Protein AF-A0A2K3J3Y5-F1 (afdb_monomer_lite)

Structure (mmCIF, N/CA/C/O backbone):
data_AF-A0A2K3J3Y5-F1
#
_entry.id   AF-A0A2K3J3Y5-F1
#
loop_
_atom_site.group_PDB
_atom_site.id
_atom_site.type_symbol
_atom_site.label_atom_id
_atom_site.label_alt_id
_atom_site.label_comp_id
_atom_site.label_asym_id
_atom_site.label_entity_id
_atom_site.label_seq_id
_atom_site.pdbx_PDB_ins_code
_atom_site.Cartn_x
_atom_site.Cartn_y
_atom_site.Cartn_z
_atom_site.occupancy
_atom_site.B_iso_or_equiv
_atom_site.auth_seq_id
_atom_site.auth_comp_id
_atom_site.auth_asym_id
_atom_site.auth_atom_id
_atom_site.pdbx_PDB_model_num
ATOM 1 N N . MET A 1 1 ? -17.566 69.631 -36.718 1.00 49.03 1 MET A N 1
ATOM 2 C CA . MET A 1 1 ? -17.007 68.261 -36.706 1.00 49.03 1 MET A CA 1
ATOM 3 C C . MET A 1 1 ? -15.812 68.205 -35.757 1.00 49.03 1 MET A C 1
ATOM 5 O O . MET A 1 1 ? -14.673 68.332 -36.177 1.00 49.03 1 MET A O 1
ATOM 9 N N . LYS A 1 2 ? -16.072 68.103 -34.454 1.00 50.31 2 LYS A N 1
ATOM 10 C CA . LYS A 1 2 ? -15.074 67.841 -33.410 1.00 50.31 2 LYS A CA 1
ATOM 11 C C . LYS A 1 2 ? -15.782 66.961 -32.394 1.00 50.31 2 LYS A C 1
ATOM 13 O O . LYS A 1 2 ? -16.791 67.408 -31.867 1.00 50.31 2 LYS A O 1
ATOM 18 N N . ASN A 1 3 ? -15.320 65.722 -32.257 1.00 51.41 3 ASN A N 1
ATOM 19 C CA . ASN A 1 3 ? -15.503 64.803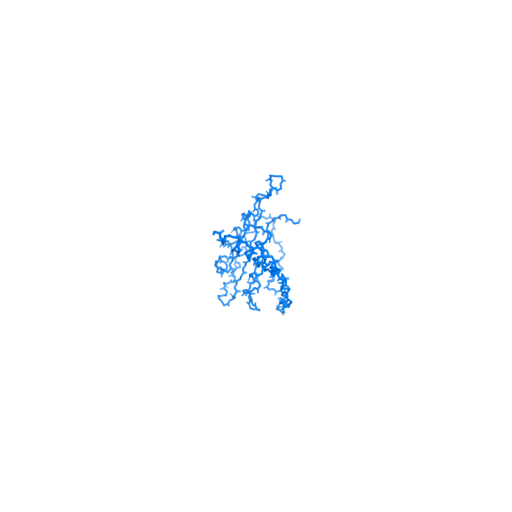 -31.127 1.00 51.41 3 ASN A CA 1
ATOM 20 C C . ASN A 1 3 ? -15.406 63.386 -31.671 1.00 51.41 3 ASN A C 1
ATOM 22 O O . ASN A 1 3 ? -16.406 62.874 -32.138 1.00 51.41 3 ASN A O 1
ATOM 26 N N . ASN A 1 4 ? -14.209 62.796 -31.633 1.00 53.50 4 ASN A N 1
ATOM 27 C CA . ASN A 1 4 ? -14.017 61.337 -31.683 1.00 53.50 4 ASN A CA 1
ATOM 28 C C . ASN A 1 4 ? -12.669 60.867 -31.095 1.00 53.50 4 ASN A C 1
ATOM 30 O O . ASN A 1 4 ? -12.442 59.669 -31.004 1.00 53.50 4 ASN A O 1
ATOM 34 N N . TYR A 1 5 ? -11.800 61.764 -30.609 1.00 55.62 5 TYR A N 1
ATOM 35 C CA . TYR A 1 5 ? -10.492 61.372 -30.059 1.00 55.62 5 TYR A CA 1
ATOM 36 C C . TYR A 1 5 ? -10.427 61.303 -28.522 1.00 55.62 5 TYR A C 1
ATOM 38 O O . TYR A 1 5 ? -9.437 60.830 -27.981 1.00 55.62 5 TYR A O 1
ATOM 46 N N . LEU A 1 6 ? -11.481 61.705 -27.796 1.00 47.88 6 LEU A N 1
ATOM 47 C CA . LEU A 1 6 ? -11.451 61.782 -26.323 1.00 47.88 6 LEU A CA 1
ATOM 48 C C . LEU A 1 6 ? -11.902 60.494 -25.600 1.00 47.88 6 LEU A C 1
ATOM 50 O O . LEU A 1 6 ? -11.805 60.413 -24.382 1.00 47.88 6 LEU A O 1
ATOM 54 N N . LYS A 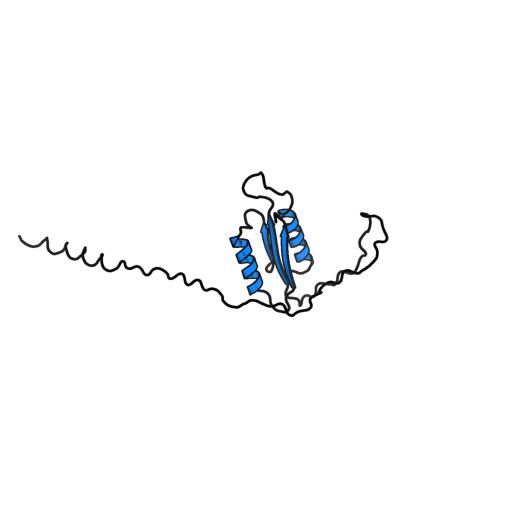1 7 ? -12.372 59.463 -26.317 1.00 48.12 7 LYS A N 1
ATOM 55 C CA . LYS A 1 7 ? -12.822 58.198 -25.697 1.00 48.12 7 LYS A CA 1
ATOM 56 C C . LYS A 1 7 ? -11.803 57.055 -25.753 1.00 48.12 7 LYS A C 1
ATOM 58 O O . LYS A 1 7 ? -12.009 56.050 -25.089 1.00 48.12 7 LYS A O 1
ATOM 63 N N . ILE A 1 8 ? -10.699 57.203 -26.491 1.00 48.69 8 ILE A N 1
ATOM 64 C CA . ILE A 1 8 ? -9.727 56.109 -26.686 1.00 48.69 8 ILE A CA 1
ATOM 65 C C . ILE A 1 8 ? -8.558 56.167 -25.681 1.00 48.69 8 ILE A C 1
ATOM 67 O O . ILE A 1 8 ? -7.928 55.149 -25.420 1.00 48.69 8 ILE A O 1
ATOM 71 N N . SER A 1 9 ? -8.319 57.301 -25.009 1.00 47.28 9 SER A N 1
ATOM 72 C CA . SER A 1 9 ? -7.208 57.427 -24.043 1.00 47.28 9 SER A CA 1
ATOM 73 C C . SER A 1 9 ? -7.520 57.032 -22.595 1.00 47.28 9 SER A C 1
ATOM 75 O O . SER A 1 9 ? -6.596 56.977 -21.792 1.00 47.28 9 SER A O 1
ATOM 77 N N . ILE A 1 10 ? -8.769 56.722 -22.231 1.00 46.69 10 ILE A N 1
ATOM 78 C CA . ILE A 1 10 ? -9.106 56.378 -20.832 1.00 46.69 10 ILE A CA 1
ATOM 79 C C . ILE A 1 10 ? -9.022 54.862 -20.564 1.00 46.69 10 ILE A C 1
ATOM 81 O O . ILE A 1 10 ? -8.833 54.448 -19.424 1.00 46.69 10 ILE A O 1
ATOM 85 N N . CYS A 1 11 ? -9.043 54.012 -21.595 1.00 42.94 11 CYS A N 1
ATOM 86 C CA . CYS A 1 11 ? -9.011 52.555 -21.402 1.00 42.94 11 CYS A CA 1
ATOM 87 C C . CYS A 1 11 ? -7.602 51.949 -21.276 1.00 42.94 11 CYS A C 1
ATOM 89 O O . CYS A 1 11 ? -7.481 50.825 -20.803 1.00 42.94 11 CYS A O 1
ATOM 91 N N . VAL A 1 12 ? -6.535 52.674 -21.633 1.00 45.38 12 VAL A N 1
ATOM 92 C CA . VAL A 1 12 ? -5.155 52.150 -21.525 1.00 45.38 12 VAL A CA 1
ATOM 93 C C . VAL A 1 12 ? -4.499 52.516 -20.182 1.00 45.38 12 VAL A C 1
ATOM 95 O O . VAL A 1 12 ? -3.620 51.804 -19.711 1.00 45.38 12 VAL A O 1
ATOM 98 N N . GLY A 1 13 ? -4.972 53.571 -19.505 1.00 38.50 13 GLY A N 1
ATOM 99 C CA . GLY A 1 13 ? -4.402 54.046 -18.235 1.00 38.50 13 GLY A CA 1
ATOM 100 C C . GLY A 1 13 ? -4.907 53.346 -16.965 1.00 38.50 13 GLY A C 1
ATOM 101 O O . GLY A 1 13 ? -4.244 53.426 -15.938 1.00 38.50 13 GLY A O 1
ATOM 102 N N . ILE A 1 14 ? -6.047 52.645 -17.012 1.00 45.19 14 ILE A N 1
ATOM 103 C CA . ILE A 1 14 ? -6.600 51.923 -15.843 1.00 45.19 14 ILE A CA 1
ATOM 104 C C . ILE A 1 14 ? -6.230 50.428 -15.876 1.00 45.19 14 ILE A C 1
ATOM 106 O O . ILE A 1 14 ? -6.167 49.778 -14.836 1.00 45.19 14 ILE A O 1
ATOM 110 N N . ALA A 1 15 ? -5.883 49.884 -17.046 1.00 41.47 15 ALA A N 1
ATOM 111 C CA . ALA A 1 15 ? -5.492 48.479 -17.181 1.00 41.47 15 ALA A CA 1
ATOM 112 C C . ALA A 1 15 ? -4.063 48.177 -16.681 1.00 41.47 15 ALA A C 1
ATOM 114 O O . ALA A 1 15 ? -3.747 47.023 -16.410 1.00 41.47 15 ALA A O 1
ATOM 115 N N . ALA A 1 16 ? -3.207 49.193 -16.517 1.00 44.97 16 ALA A N 1
ATOM 116 C CA . ALA A 1 16 ? -1.815 49.014 -16.090 1.00 44.97 16 ALA A CA 1
ATOM 117 C C . ALA A 1 16 ? -1.588 49.124 -14.566 1.00 44.97 16 ALA A C 1
ATOM 119 O O . ALA A 1 16 ? -0.462 48.938 -14.115 1.00 44.97 16 ALA A O 1
ATOM 120 N N . LEU A 1 17 ? -2.628 49.393 -13.761 1.00 43.34 17 LEU A N 1
ATOM 121 C CA . LEU A 1 17 ? -2.514 49.528 -12.295 1.00 43.34 17 LEU A CA 1
ATOM 122 C C . LEU A 1 17 ? -3.286 48.451 -11.508 1.00 43.34 17 LEU A C 1
ATOM 124 O O . LEU A 1 17 ? -3.419 48.542 -10.294 1.00 43.34 17 LEU A O 1
ATOM 128 N N . MET A 1 18 ? -3.778 47.408 -12.180 1.00 45.31 18 MET A N 1
ATOM 129 C CA . MET A 1 18 ? -4.502 46.283 -11.561 1.00 45.31 18 MET A CA 1
ATOM 130 C C . MET A 1 18 ? -3.953 44.925 -12.024 1.00 45.31 18 MET A C 1
ATOM 132 O O . MET A 1 18 ? -4.697 43.972 -12.223 1.00 45.31 18 MET A O 1
ATOM 136 N N . ILE A 1 19 ? -2.634 44.826 -12.206 1.00 50.25 19 ILE A N 1
ATOM 137 C CA . ILE A 1 19 ? -1.937 43.537 -12.331 1.00 50.25 19 ILE A CA 1
ATOM 138 C C . ILE A 1 19 ? -0.732 43.551 -11.388 1.00 50.25 19 ILE A C 1
ATOM 140 O O . ILE A 1 19 ? 0.414 43.366 -11.779 1.00 50.25 19 ILE A O 1
ATOM 144 N N . LEU A 1 20 ? -1.003 43.797 -10.109 1.00 47.19 20 LEU A N 1
ATOM 145 C CA . LEU A 1 20 ? -0.214 43.196 -9.044 1.00 47.19 20 LEU A CA 1
ATOM 146 C C . LEU A 1 20 ? -1.064 42.043 -8.515 1.00 47.19 20 LEU A C 1
ATOM 148 O O . LEU A 1 20 ? -1.712 42.136 -7.477 1.00 47.19 20 LEU A O 1
ATOM 152 N N . SER A 1 21 ? -1.165 40.994 -9.334 1.00 46.66 21 SER A N 1
ATOM 153 C CA . SER A 1 21 ? -1.773 39.734 -8.933 1.00 46.66 21 SER A CA 1
ATOM 154 C C . SER A 1 21 ? -1.047 39.264 -7.684 1.00 46.66 21 SER A C 1
ATOM 156 O O . SER A 1 21 ? 0.166 39.040 -7.726 1.00 46.66 21 SER A O 1
ATOM 158 N N . ALA A 1 22 ? -1.790 39.156 -6.585 1.00 51.84 22 ALA A N 1
ATOM 159 C CA . ALA A 1 22 ? -1.350 38.471 -5.390 1.00 51.84 22 ALA A CA 1
ATOM 160 C C . ALA A 1 22 ? -0.697 37.154 -5.817 1.00 51.84 22 ALA A C 1
ATOM 162 O O . ALA A 1 22 ? -1.349 36.286 -6.401 1.00 51.84 22 ALA A O 1
ATOM 163 N N . LEU A 1 23 ? 0.608 37.035 -5.581 1.00 54.31 23 LEU A N 1
ATOM 164 C CA . LEU A 1 23 ? 1.239 35.730 -5.581 1.00 54.31 23 LEU A CA 1
ATOM 165 C C . LEU A 1 23 ? 0.446 34.906 -4.562 1.00 54.31 23 LEU A C 1
ATOM 167 O O . LEU A 1 23 ? 0.252 35.399 -3.444 1.00 54.31 23 LEU A O 1
ATOM 171 N N . PRO A 1 24 ? -0.040 33.698 -4.894 1.00 50.84 24 PRO A N 1
ATOM 172 C CA . PRO A 1 24 ? -0.446 32.792 -3.844 1.00 50.84 24 PRO A CA 1
ATOM 173 C C . PRO A 1 24 ? 0.797 32.617 -2.978 1.00 50.84 24 PRO A C 1
ATOM 175 O O . PRO A 1 24 ? 1.822 32.102 -3.430 1.00 50.84 24 PRO A O 1
ATOM 178 N N . THR A 1 25 ? 0.744 33.122 -1.750 1.00 49.59 25 THR A N 1
ATOM 179 C CA . THR A 1 25 ? 1.678 32.679 -0.735 1.00 49.59 25 THR A CA 1
ATOM 180 C C . THR A 1 25 ? 1.447 31.179 -0.651 1.00 49.59 25 THR A C 1
ATOM 182 O O . THR A 1 25 ? 0.402 30.728 -0.181 1.00 49.59 25 THR A O 1
ATOM 185 N N . LEU A 1 26 ? 2.394 30.388 -1.168 1.00 45.12 26 LEU A N 1
ATOM 186 C CA . LEU A 1 26 ? 2.541 29.015 -0.718 1.00 45.12 26 LEU A CA 1
ATOM 187 C C . LEU A 1 26 ? 2.874 29.133 0.765 1.00 45.12 26 LEU A C 1
ATOM 189 O O . LEU A 1 26 ? 4.030 29.188 1.175 1.00 45.12 26 LEU A O 1
ATOM 193 N N . THR A 1 27 ? 1.831 29.224 1.578 1.00 46.72 27 THR A N 1
ATOM 194 C CA . THR A 1 27 ? 1.895 28.721 2.930 1.00 46.72 27 THR A CA 1
ATOM 195 C C . THR A 1 27 ? 2.071 27.225 2.740 1.00 46.72 27 THR A C 1
ATOM 197 O O . THR A 1 27 ? 1.127 26.470 2.526 1.00 46.72 27 THR A O 1
ATOM 200 N N . ALA A 1 28 ? 3.330 26.791 2.716 1.00 46.66 28 ALA A N 1
ATOM 201 C CA . ALA A 1 28 ? 3.621 25.450 3.160 1.00 46.66 28 ALA A CA 1
ATOM 202 C C . ALA A 1 28 ? 3.114 25.423 4.602 1.00 46.66 28 ALA A C 1
ATOM 204 O O . ALA A 1 28 ? 3.795 25.898 5.509 1.00 46.66 28 ALA A O 1
ATOM 205 N N . ASN A 1 29 ? 1.883 24.948 4.801 1.00 53.66 29 ASN A N 1
ATOM 206 C CA . ASN A 1 29 ? 1.498 24.398 6.084 1.00 53.66 29 ASN A CA 1
ATOM 207 C C . ASN A 1 29 ? 2.433 23.210 6.276 1.00 53.66 29 ASN A C 1
ATOM 209 O O . ASN A 1 29 ? 2.142 22.083 5.881 1.00 53.66 29 ASN A O 1
ATOM 213 N N . THR A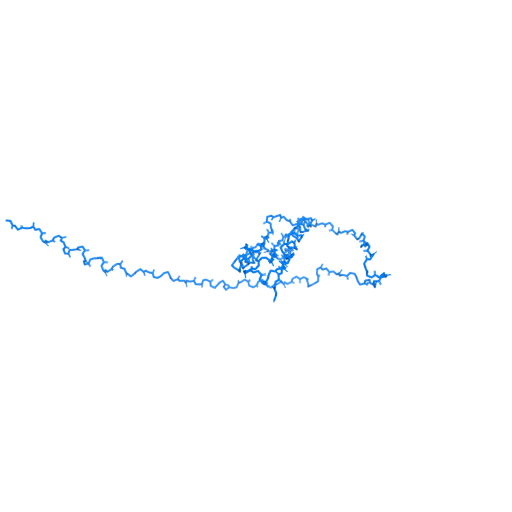 1 30 ? 3.612 23.478 6.828 1.00 43.47 30 THR A N 1
ATOM 214 C CA . THR A 1 30 ? 4.306 22.483 7.616 1.00 43.47 30 THR A CA 1
ATOM 215 C C . THR A 1 30 ? 3.301 22.129 8.695 1.00 43.47 30 THR A C 1
ATOM 217 O O . THR A 1 30 ? 3.056 22.938 9.589 1.00 43.47 30 THR A O 1
ATOM 220 N N . SER A 1 31 ? 2.643 20.981 8.526 1.00 49.19 31 SER A N 1
ATOM 221 C CA . SER A 1 31 ? 1.917 20.293 9.585 1.00 49.19 31 SER A CA 1
ATOM 222 C C . SER A 1 31 ? 2.948 19.995 10.661 1.00 49.19 31 SER A C 1
ATOM 224 O O . SER A 1 31 ? 3.569 18.935 10.686 1.00 49.19 31 SER A O 1
ATOM 226 N N . SER A 1 32 ? 3.256 21.012 11.457 1.00 53.56 32 SER A N 1
ATOM 227 C CA . SER A 1 32 ? 3.988 20.847 12.684 1.00 53.56 32 SER A CA 1
ATOM 228 C C . SER A 1 32 ? 3.082 20.013 13.564 1.00 53.56 32 SER A C 1
ATOM 230 O O . SER A 1 32 ? 1.993 20.465 13.9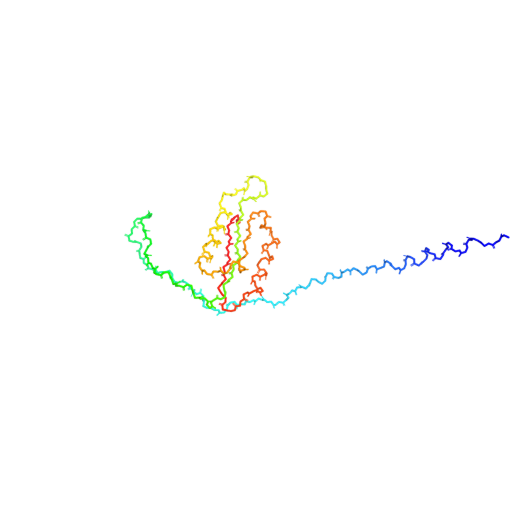08 1.00 53.56 32 SER A O 1
ATOM 232 N N . ASP A 1 33 ? 3.584 18.838 13.916 1.00 57.62 33 ASP A N 1
ATOM 233 C CA . ASP A 1 33 ? 3.166 18.112 15.105 1.00 57.62 33 ASP A CA 1
ATOM 234 C C . ASP A 1 33 ? 1.953 17.181 14.951 1.00 57.62 33 ASP A C 1
ATOM 236 O O . ASP A 1 33 ? 0.889 17.403 15.508 1.00 57.62 33 ASP A O 1
ATOM 240 N N . GLU A 1 34 ? 2.163 16.072 14.239 1.00 57.75 34 GLU A N 1
ATOM 241 C CA . GLU A 1 34 ? 1.544 14.789 14.606 1.00 57.75 34 GLU A CA 1
ATOM 242 C C . GLU A 1 34 ? 2.586 13.668 14.485 1.00 57.75 34 GLU A C 1
ATOM 244 O O . GLU A 1 34 ? 2.416 12.688 13.758 1.00 57.75 34 GLU A O 1
ATOM 249 N N . THR A 1 35 ? 3.723 13.785 15.178 1.00 57.75 35 THR A N 1
ATOM 250 C CA . THR A 1 35 ? 4.523 12.577 15.425 1.00 57.75 35 THR A CA 1
ATOM 251 C C . THR A 1 35 ? 3.771 11.721 16.435 1.00 57.75 35 THR A C 1
ATOM 253 O O . THR A 1 35 ? 3.942 11.882 17.643 1.00 57.75 35 THR A O 1
ATOM 256 N N . LYS A 1 36 ? 2.913 10.822 15.950 1.00 64.38 36 LYS A N 1
ATOM 257 C CA . LYS A 1 36 ? 2.286 9.790 16.777 1.00 64.38 36 LYS A CA 1
ATOM 258 C C . LYS A 1 36 ? 3.373 8.838 17.279 1.00 64.38 36 LYS A C 1
ATOM 260 O O . LYS A 1 36 ? 3.887 7.999 16.543 1.00 64.38 36 LYS A O 1
ATOM 265 N N . VAL A 1 37 ? 3.781 9.016 18.534 1.00 71.69 37 VAL A N 1
ATOM 266 C CA . VAL A 1 37 ? 4.730 8.119 19.199 1.00 71.69 37 VAL A CA 1
ATOM 267 C C . VAL A 1 37 ? 3.954 6.893 19.666 1.00 71.69 37 VAL A C 1
ATOM 269 O O . VAL A 1 37 ? 3.153 6.988 20.590 1.00 71.69 37 VAL A O 1
ATOM 272 N N . TYR A 1 38 ? 4.190 5.737 19.044 1.00 65.81 38 TYR A N 1
ATOM 273 C CA . TYR A 1 38 ? 3.611 4.476 19.507 1.00 65.81 38 TYR A CA 1
ATOM 274 C C . TYR A 1 38 ? 4.107 4.155 20.925 1.00 65.81 38 TYR A C 1
ATOM 276 O O . TYR A 1 38 ? 5.300 3.933 21.148 1.00 65.81 38 TYR A O 1
ATOM 284 N N . THR A 1 39 ? 3.188 4.133 21.887 1.00 77.31 39 THR A N 1
ATOM 285 C CA . THR A 1 39 ? 3.450 3.820 23.304 1.00 77.31 39 THR A CA 1
ATOM 286 C C . THR A 1 39 ? 2.986 2.416 23.701 1.00 77.31 39 THR A C 1
ATOM 288 O O . THR A 1 39 ? 3.159 2.018 24.853 1.00 77.31 39 THR A O 1
ATOM 291 N N . GLY A 1 40 ? 2.417 1.655 22.760 1.00 67.56 40 GLY A N 1
ATOM 292 C CA . GLY A 1 40 ? 1.908 0.309 22.998 1.00 67.56 40 GLY A CA 1
ATOM 293 C C . GLY A 1 40 ? 2.999 -0.760 23.192 1.00 67.56 40 GLY A C 1
ATOM 294 O O . GLY A 1 40 ? 4.203 -0.477 23.145 1.00 67.56 40 GLY A O 1
ATOM 295 N N . PRO A 1 41 ? 2.599 -2.026 23.416 1.00 67.69 41 PRO A N 1
ATOM 296 C CA . PRO A 1 41 ? 3.524 -3.146 23.578 1.00 67.69 41 PRO A CA 1
ATOM 297 C C . PRO A 1 41 ? 4.459 -3.299 22.368 1.00 67.69 41 PRO A C 1
ATOM 299 O O . PRO A 1 41 ? 4.010 -3.291 21.225 1.00 67.69 41 PRO A O 1
ATOM 302 N N . LYS A 1 42 ? 5.767 -3.469 22.609 1.00 63.94 42 LYS A N 1
ATOM 303 C CA . LYS A 1 42 ? 6.776 -3.616 21.537 1.00 63.94 42 LYS A CA 1
ATOM 304 C C . LYS A 1 42 ? 6.789 -4.997 20.873 1.00 63.94 42 LYS A C 1
ATOM 306 O O . LYS A 1 42 ? 7.287 -5.124 19.762 1.00 63.94 42 LYS A O 1
ATOM 311 N N . GLU A 1 43 ? 6.262 -6.020 21.543 1.00 59.78 43 GLU A N 1
ATOM 312 C CA . GLU A 1 43 ? 6.085 -7.360 20.979 1.00 59.78 43 GLU A CA 1
ATOM 313 C C . GLU A 1 43 ? 4.595 -7.693 20.936 1.00 59.78 43 GLU A C 1
ATOM 315 O O . GLU A 1 43 ? 3.973 -7.881 21.981 1.00 59.78 43 GLU A O 1
ATOM 320 N N . VAL A 1 44 ? 4.039 -7.764 19.726 1.00 55.69 44 VAL A N 1
ATOM 321 C CA . VAL A 1 44 ? 2.634 -8.141 19.489 1.00 55.69 44 VAL A CA 1
ATOM 322 C C . VAL A 1 44 ? 2.522 -9.614 19.060 1.00 55.69 44 VAL A C 1
ATOM 324 O O . VAL A 1 44 ? 1.503 -10.251 19.300 1.00 55.69 44 VAL A O 1
ATOM 327 N N . TYR A 1 45 ? 3.603 -10.203 18.526 1.00 48.41 45 TYR A N 1
ATOM 328 C CA . TYR A 1 45 ? 3.665 -11.613 18.129 1.00 48.41 45 TYR A CA 1
ATOM 329 C C . TYR A 1 45 ? 4.934 -12.290 18.662 1.00 48.41 45 TYR A C 1
ATOM 331 O O . TYR A 1 45 ? 6.052 -11.888 18.337 1.00 48.41 45 TYR A O 1
ATOM 339 N N . LYS A 1 46 ? 4.774 -13.340 19.477 1.00 46.44 46 LYS A N 1
ATOM 340 C CA . LYS A 1 46 ? 5.884 -14.183 19.943 1.00 46.44 46 LYS A CA 1
ATOM 341 C C . LYS A 1 46 ? 5.988 -15.410 19.050 1.00 46.44 46 LYS A C 1
ATOM 343 O O . LYS A 1 46 ? 5.120 -16.273 19.101 1.00 46.44 46 LYS A O 1
ATOM 348 N N . ILE A 1 47 ? 7.075 -15.524 18.289 1.00 46.06 47 ILE A N 1
ATOM 349 C CA . ILE A 1 47 ? 7.398 -16.768 17.580 1.00 46.06 47 ILE A CA 1
ATOM 350 C C . ILE A 1 47 ? 7.705 -17.847 18.637 1.00 46.06 47 ILE A C 1
ATOM 352 O O . ILE A 1 47 ? 8.618 -17.642 19.450 1.00 46.06 47 ILE A O 1
ATOM 356 N N . PRO A 1 48 ? 6.990 -18.988 18.665 1.00 46.44 48 PRO A N 1
ATOM 357 C CA . PRO A 1 48 ? 7.312 -20.079 19.575 1.00 46.44 48 PRO A CA 1
ATOM 358 C C . PRO A 1 48 ? 8.739 -20.569 19.302 1.00 46.44 48 PRO A C 1
ATOM 360 O O . PRO A 1 48 ? 9.060 -21.015 18.202 1.00 46.44 48 PRO A O 1
ATOM 363 N N . LYS A 1 49 ? 9.625 -20.492 20.302 1.00 41.78 49 LYS A N 1
ATOM 364 C CA . LYS A 1 49 ? 10.996 -21.022 20.211 1.00 41.78 49 LYS A CA 1
ATOM 365 C C . LYS A 1 49 ? 10.981 -22.552 20.326 1.00 41.78 49 LYS A C 1
ATOM 367 O O . LYS A 1 49 ? 11.394 -23.105 21.342 1.00 41.78 49 LYS A O 1
ATOM 372 N N . GLY A 1 50 ? 10.489 -23.232 19.295 1.00 44.81 50 GLY A N 1
ATOM 373 C CA . GLY A 1 50 ? 10.690 -24.665 19.082 1.00 44.81 50 GLY A CA 1
ATOM 374 C C . GLY A 1 50 ? 11.953 -24.905 18.253 1.00 44.81 50 GLY A C 1
ATOM 375 O O . GLY A 1 50 ? 12.203 -24.209 17.273 1.00 44.81 50 GLY A O 1
ATOM 376 N N . LYS A 1 51 ? 12.780 -25.878 18.643 1.00 38.47 51 LYS A N 1
ATOM 377 C CA . LYS A 1 51 ? 13.902 -26.348 17.816 1.00 38.47 51 LYS A CA 1
ATOM 378 C C . LYS A 1 51 ? 13.318 -27.054 16.579 1.00 38.47 51 LYS A C 1
ATOM 380 O O . LYS A 1 51 ? 12.456 -27.907 16.784 1.00 38.47 51 LYS A O 1
ATOM 385 N N . PRO A 1 52 ? 13.757 -26.760 15.341 1.00 43.12 52 PRO A N 1
ATOM 386 C CA . PRO A 1 52 ? 13.234 -27.452 14.166 1.00 43.12 52 PRO A CA 1
ATOM 387 C C . PRO A 1 52 ? 13.573 -28.944 14.274 1.00 43.12 52 PRO A C 1
ATOM 389 O O . PRO A 1 52 ? 14.739 -29.309 14.442 1.00 43.12 52 PRO A O 1
ATOM 392 N N . SER A 1 53 ? 12.549 -29.798 14.263 1.00 45.41 53 SER A N 1
ATOM 393 C CA . SER A 1 53 ? 12.692 -31.250 14.428 1.00 45.41 53 SER A CA 1
ATOM 394 C C . SER A 1 53 ? 12.802 -32.013 13.105 1.00 45.41 53 SER A C 1
ATOM 396 O O . SER A 1 53 ? 12.920 -33.235 13.142 1.00 45.41 53 SER A O 1
ATOM 398 N N . SER A 1 54 ? 12.819 -31.329 11.956 1.00 44.75 54 SER A N 1
ATOM 399 C CA . SER A 1 54 ? 12.819 -31.969 10.633 1.00 44.75 54 SER A CA 1
ATOM 400 C C . SER A 1 54 ? 13.712 -31.239 9.612 1.00 44.75 54 SER A C 1
ATOM 402 O O . SER A 1 54 ? 14.025 -30.061 9.803 1.00 44.75 54 SER A O 1
ATOM 404 N N . PRO A 1 55 ? 14.143 -31.911 8.521 1.00 51.56 55 PRO A N 1
ATOM 405 C CA . PRO A 1 55 ? 14.900 -31.284 7.437 1.00 51.56 55 PRO A CA 1
ATOM 406 C C . PRO A 1 55 ? 14.093 -30.176 6.730 1.00 51.56 55 PRO A C 1
ATOM 408 O O . PRO A 1 55 ? 12.868 -30.283 6.652 1.00 51.56 55 PRO A O 1
ATOM 411 N N . PRO A 1 56 ? 14.751 -29.153 6.146 1.00 43.12 56 PRO A N 1
ATOM 412 C CA . PRO A 1 56 ? 14.061 -28.054 5.473 1.00 43.12 56 PRO A CA 1
ATOM 413 C C . PRO A 1 56 ? 13.180 -28.557 4.318 1.00 43.12 56 PRO A C 1
ATOM 415 O O . PRO A 1 56 ? 13.687 -29.178 3.386 1.00 43.12 56 PRO A O 1
ATOM 418 N N . GLY A 1 57 ? 11.875 -28.264 4.367 1.00 52.81 57 GLY A N 1
ATOM 419 C CA . GLY A 1 57 ? 10.962 -28.413 3.223 1.00 52.81 57 GLY A CA 1
ATOM 420 C C . GLY A 1 57 ? 9.820 -29.429 3.347 1.00 52.81 57 GLY A C 1
ATOM 421 O O . GLY A 1 57 ? 9.084 -29.590 2.378 1.00 52.81 57 GLY A O 1
ATOM 422 N N . LEU A 1 58 ? 9.631 -30.102 4.490 1.00 47.00 58 LEU A N 1
ATOM 423 C CA . LEU A 1 58 ? 8.546 -31.090 4.670 1.00 47.00 58 LEU A CA 1
ATOM 424 C C . LEU A 1 58 ? 7.780 -30.975 5.998 1.00 47.00 58 LEU A C 1
ATOM 426 O O . LEU A 1 58 ? 7.081 -31.907 6.393 1.00 47.00 58 LEU A O 1
ATOM 430 N N . ASP A 1 59 ? 7.841 -29.822 6.659 1.00 46.47 59 ASP A N 1
ATOM 431 C CA . ASP A 1 59 ? 6.960 -29.552 7.790 1.00 46.47 59 ASP A CA 1
ATOM 432 C C . ASP A 1 59 ? 5.651 -28.964 7.261 1.00 46.47 59 ASP A C 1
ATOM 434 O O . ASP A 1 59 ? 5.563 -27.789 6.905 1.00 46.47 59 ASP A O 1
ATOM 438 N N . LYS A 1 60 ? 4.603 -29.794 7.214 1.00 48.72 60 LYS A N 1
ATOM 439 C CA . LYS A 1 60 ? 3.239 -29.271 7.296 1.00 48.72 60 LYS A CA 1
ATOM 440 C C . LYS A 1 60 ? 3.197 -28.478 8.607 1.00 48.72 60 LYS A C 1
ATOM 442 O O . LYS A 1 60 ? 3.445 -29.102 9.644 1.00 48.72 60 LYS A O 1
ATOM 447 N N . PRO A 1 61 ? 2.953 -27.155 8.589 1.00 51.22 61 PRO A N 1
ATOM 448 C CA . PRO A 1 61 ? 2.937 -26.389 9.823 1.00 51.22 61 PRO A CA 1
ATOM 449 C C . PRO A 1 61 ? 1.948 -27.056 10.788 1.00 51.22 61 PRO A C 1
ATOM 451 O O . PRO A 1 61 ? 0.912 -27.569 10.330 1.00 51.22 61 PRO A O 1
ATOM 454 N N . PRO A 1 62 ? 2.261 -27.111 12.096 1.00 49.75 62 PRO A N 1
ATOM 455 C CA . PRO A 1 62 ? 1.261 -27.418 13.098 1.00 49.75 62 PRO A CA 1
ATOM 456 C C . PRO A 1 62 ? 0.018 -26.606 12.763 1.00 49.75 62 PRO A C 1
ATOM 458 O O . PRO A 1 62 ? 0.106 -25.425 12.424 1.00 49.75 62 PRO A O 1
ATOM 461 N N . LYS A 1 63 ? -1.140 -27.264 12.784 1.00 43.94 63 LYS A N 1
ATOM 462 C CA . LYS A 1 63 ? -2.426 -26.579 12.728 1.00 43.94 63 LYS A CA 1
ATOM 463 C C . LYS A 1 63 ? -2.602 -25.894 14.083 1.00 43.94 63 LYS A C 1
ATOM 465 O O . LYS A 1 63 ? -3.427 -26.319 14.882 1.00 43.94 63 LYS A O 1
ATOM 470 N N . ASP A 1 64 ? -1.738 -24.925 14.367 1.00 52.56 64 ASP A N 1
ATOM 471 C CA . ASP A 1 64 ? -1.977 -23.936 15.392 1.00 52.56 64 ASP A CA 1
ATOM 472 C C . ASP A 1 64 ? -3.309 -23.318 14.980 1.00 52.56 64 ASP A C 1
ATOM 474 O O . ASP A 1 64 ? -3.471 -22.881 13.837 1.00 52.56 64 ASP A O 1
ATOM 478 N N . GLU A 1 65 ? -4.311 -23.454 15.845 1.00 53.19 65 GLU A N 1
ATOM 479 C CA . GLU A 1 65 ? -5.594 -22.796 15.656 1.00 53.19 65 GLU A CA 1
ATOM 480 C C . GLU A 1 65 ? -5.282 -21.311 15.560 1.00 53.19 65 GLU A C 1
ATOM 482 O O . GLU A 1 65 ? -4.921 -20.664 16.543 1.00 53.19 65 GLU A O 1
ATOM 487 N N . GLU A 1 66 ? -5.269 -20.825 14.321 1.00 56.16 66 GLU A N 1
ATOM 488 C CA . GLU A 1 66 ? -4.960 -19.448 14.022 1.00 56.16 66 GLU A CA 1
ATOM 489 C C . GLU A 1 66 ? -5.943 -18.605 14.833 1.00 56.16 66 GLU A C 1
ATOM 491 O O . GLU A 1 66 ? -7.150 -18.847 14.718 1.00 56.16 66 GLU A O 1
ATOM 496 N N . PRO A 1 67 ? -5.461 -17.714 15.718 1.00 58.28 67 PRO A N 1
ATOM 497 C CA . PRO A 1 67 ? -6.345 -16.966 16.593 1.00 58.28 67 PRO A CA 1
ATOM 498 C C . PRO A 1 67 ? -7.397 -16.275 15.730 1.00 58.28 67 PRO A C 1
ATOM 500 O O . PRO A 1 67 ? -7.055 -15.557 14.785 1.00 58.28 67 PRO A O 1
ATOM 503 N N . GLU A 1 68 ? -8.670 -16.563 16.017 1.00 58.34 68 GLU A N 1
ATOM 504 C CA . GLU A 1 68 ? -9.783 -15.967 15.288 1.00 58.34 68 GLU A CA 1
ATOM 505 C C . GLU A 1 68 ? -9.628 -14.446 15.315 1.00 58.34 68 GLU A C 1
ATOM 507 O O . GLU A 1 68 ? -9.274 -13.857 16.340 1.00 58.34 68 GLU A O 1
ATOM 512 N N . ALA A 1 69 ? -9.837 -13.814 14.158 1.00 59.78 69 ALA A N 1
ATOM 513 C CA . ALA A 1 69 ? -9.705 -12.375 14.033 1.00 59.78 69 ALA A CA 1
ATOM 514 C C . ALA A 1 69 ? -10.665 -11.694 15.017 1.00 59.78 69 ALA A C 1
ATOM 516 O O . ALA A 1 69 ? -11.877 -11.855 14.900 1.00 59.78 69 ALA A O 1
ATOM 517 N N . ASP A 1 70 ? -10.126 -10.935 15.974 1.00 64.38 70 ASP A N 1
ATOM 518 C CA . ASP A 1 70 ? -10.936 -10.120 16.874 1.00 64.38 70 ASP A CA 1
ATOM 519 C C . ASP A 1 70 ? -11.585 -8.983 16.060 1.00 64.38 70 ASP A C 1
ATOM 521 O O . ASP A 1 70 ? -10.874 -8.091 15.577 1.00 64.38 70 ASP A O 1
ATOM 525 N N . PRO A 1 71 ? -12.920 -8.995 15.877 1.00 61.84 71 PRO A N 1
ATOM 526 C CA . PRO A 1 71 ? -13.615 -8.018 15.046 1.00 61.84 71 PRO A CA 1
ATOM 527 C C . PRO A 1 71 ? -13.645 -6.616 15.673 1.00 61.84 71 PRO A C 1
ATOM 529 O O . PRO A 1 71 ? -14.122 -5.678 15.037 1.00 61.84 71 PRO A O 1
ATOM 532 N N . THR A 1 72 ? -13.174 -6.456 16.914 1.00 68.06 72 THR A N 1
ATOM 533 C CA . THR A 1 72 ? -13.105 -5.160 17.603 1.00 68.06 72 THR A CA 1
ATOM 534 C C . THR A 1 72 ? -11.845 -4.363 17.267 1.00 68.06 72 THR A C 1
ATOM 536 O O . THR A 1 72 ? -11.790 -3.164 17.544 1.00 68.06 72 THR A O 1
ATOM 539 N N . ILE A 1 73 ? -10.846 -4.992 16.638 1.00 77.62 73 ILE A N 1
ATOM 540 C CA . ILE A 1 73 ? -9.581 -4.341 16.294 1.00 77.62 73 ILE A CA 1
ATOM 541 C C . ILE A 1 73 ? -9.740 -3.508 15.018 1.00 77.62 73 ILE A C 1
ATOM 543 O O . ILE A 1 73 ? -10.168 -3.995 13.974 1.00 77.62 73 ILE A O 1
ATOM 547 N N . ASN A 1 74 ? -9.350 -2.235 15.090 1.00 90.06 74 ASN A N 1
ATOM 548 C CA . ASN A 1 74 ? -9.421 -1.296 13.973 1.00 90.06 74 ASN A CA 1
ATOM 549 C C . ASN A 1 74 ? -8.252 -1.513 12.992 1.00 90.06 74 ASN A C 1
ATOM 551 O O . ASN A 1 74 ? -7.171 -0.953 13.182 1.00 90.06 74 ASN A O 1
ATOM 555 N N . LYS A 1 75 ? -8.447 -2.339 11.959 1.00 95.38 75 LYS A N 1
ATOM 556 C CA . LYS A 1 75 ? -7.373 -2.795 11.058 1.00 95.38 75 LYS A CA 1
ATOM 557 C C . LYS A 1 75 ? -7.194 -1.907 9.824 1.00 95.38 75 LYS A C 1
ATOM 559 O O . LYS A 1 75 ? -8.173 -1.621 9.135 1.00 95.38 75 LYS A O 1
ATOM 564 N N . TRP A 1 76 ? -5.949 -1.535 9.512 1.00 97.62 76 TRP A N 1
ATOM 565 C CA . TRP A 1 76 ? -5.594 -0.696 8.355 1.00 97.62 76 TRP A CA 1
ATOM 566 C C . TRP A 1 76 ? -4.325 -1.165 7.655 1.00 97.62 76 TRP A C 1
ATOM 568 O O . TRP A 1 76 ? -3.383 -1.618 8.307 1.00 97.62 76 TRP A O 1
ATOM 578 N N . ALA A 1 77 ? -4.259 -1.006 6.332 1.00 98.56 77 ALA A N 1
ATOM 579 C CA . ALA A 1 77 ? -3.059 -1.368 5.592 1.00 98.56 77 ALA A CA 1
ATOM 580 C C . ALA A 1 77 ? -2.732 -0.462 4.400 1.00 98.56 77 ALA A C 1
ATOM 582 O O . ALA A 1 77 ? -3.607 0.042 3.692 1.00 98.56 77 ALA A O 1
ATOM 583 N N . VAL A 1 78 ? -1.434 -0.330 4.135 1.00 98.81 78 VAL A N 1
ATOM 584 C CA . VAL A 1 78 ? -0.881 0.157 2.867 1.00 98.81 78 VAL A CA 1
ATOM 585 C C . VAL A 1 78 ? 0.036 -0.933 2.318 1.00 98.81 78 VAL A C 1
ATOM 587 O O . VAL A 1 78 ? 0.964 -1.369 2.995 1.00 98.81 78 VAL A O 1
ATOM 590 N N . ILE A 1 79 ? -0.238 -1.377 1.096 1.00 98.88 79 ILE A N 1
ATOM 591 C CA . ILE A 1 79 ? 0.434 -2.486 0.419 1.00 98.88 79 ILE A CA 1
ATOM 592 C C . ILE A 1 79 ? 0.948 -1.979 -0.923 1.00 98.88 79 ILE A C 1
ATOM 594 O O . ILE A 1 79 ? 0.188 -1.429 -1.724 1.00 98.88 79 ILE A O 1
ATOM 598 N N . ILE A 1 80 ? 2.243 -2.146 -1.163 1.00 98.88 80 ILE A N 1
ATOM 599 C CA . ILE A 1 80 ? 2.930 -1.622 -2.340 1.00 98.88 80 ILE A CA 1
ATOM 600 C C . ILE A 1 80 ? 3.722 -2.748 -3.004 1.00 98.88 80 ILE A C 1
ATOM 602 O O . ILE A 1 80 ? 4.488 -3.441 -2.338 1.00 98.88 80 ILE A O 1
ATOM 606 N N . GLY A 1 81 ? 3.559 -2.899 -4.316 1.00 98.75 81 GLY A N 1
ATOM 607 C CA . GLY A 1 81 ? 4.316 -3.847 -5.135 1.00 98.75 81 GLY A CA 1
ATOM 608 C C . GLY A 1 81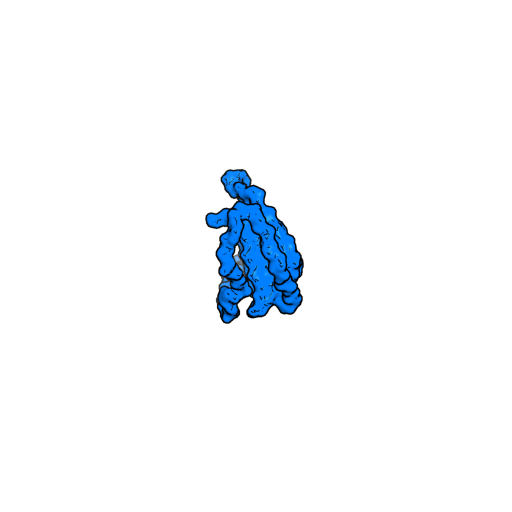 ? 4.736 -3.212 -6.450 1.00 98.75 81 GLY A C 1
ATOM 609 O O . GLY A 1 81 ? 3.886 -2.697 -7.174 1.00 98.75 81 GLY A O 1
ATOM 610 N N . ILE A 1 82 ? 6.029 -3.196 -6.766 1.00 98.56 82 ILE A N 1
ATOM 611 C CA . ILE A 1 82 ? 6.533 -2.567 -7.995 1.00 98.56 82 ILE A CA 1
ATOM 612 C C . ILE A 1 82 ? 7.394 -3.572 -8.754 1.00 98.56 82 ILE A C 1
ATOM 614 O O . ILE A 1 82 ? 8.521 -3.848 -8.348 1.00 98.56 82 ILE A O 1
ATOM 618 N N . SER A 1 83 ? 6.857 -4.100 -9.850 1.00 98.12 83 SER A N 1
ATOM 619 C CA . SER A 1 83 ? 7.558 -4.988 -10.782 1.00 98.12 83 SER A CA 1
ATOM 620 C C . SER A 1 83 ? 7.975 -4.239 -12.050 1.00 98.12 83 SER A C 1
ATOM 622 O O . SER A 1 83 ? 9.115 -4.361 -12.492 1.00 98.12 83 SER A O 1
ATOM 624 N N . ASP A 1 84 ? 7.084 -3.413 -12.604 1.00 97.00 84 ASP A N 1
ATOM 625 C CA . ASP A 1 84 ? 7.292 -2.639 -13.840 1.00 97.00 84 ASP A CA 1
ATOM 626 C C . ASP A 1 84 ? 7.917 -1.265 -13.531 1.00 97.00 84 ASP A C 1
ATOM 628 O O . ASP A 1 84 ? 7.227 -0.285 -13.206 1.00 97.00 84 ASP A O 1
ATOM 632 N N . TYR A 1 85 ? 9.248 -1.195 -13.608 1.00 94.81 85 TYR A N 1
ATOM 633 C CA . TYR A 1 85 ? 10.007 0.040 -13.432 1.00 94.81 85 TYR A CA 1
ATOM 634 C C . TYR A 1 85 ? 10.177 0.763 -14.770 1.00 94.81 85 TYR A C 1
ATOM 636 O O . TYR A 1 85 ? 9.996 0.232 -15.856 1.00 94.81 85 TYR A O 1
ATOM 644 N N . ARG A 1 86 ? 10.552 2.048 -14.733 1.00 91.06 86 ARG A N 1
ATOM 645 C CA . ARG A 1 86 ? 10.737 2.803 -15.980 1.00 91.06 86 ARG A CA 1
ATOM 646 C C . ARG A 1 86 ? 11.877 2.205 -16.816 1.00 91.06 86 ARG A C 1
ATOM 648 O O . ARG A 1 86 ? 13.047 2.373 -16.470 1.00 91.06 86 ARG A O 1
ATOM 655 N N . GLY A 1 87 ? 11.526 1.642 -17.967 1.00 89.12 87 GLY A N 1
ATOM 656 C CA . GLY A 1 87 ? 12.451 0.976 -18.884 1.00 89.12 87 GLY A CA 1
ATOM 657 C C . GLY A 1 87 ? 12.143 -0.518 -18.926 1.00 89.12 87 GLY A C 1
ATOM 658 O O . GLY A 1 87 ? 11.005 -0.888 -18.710 1.00 89.12 87 GLY A O 1
ATOM 659 N N . VAL A 1 88 ? 13.143 -1.341 -19.247 1.00 85.00 88 VAL A N 1
ATOM 660 C CA . VAL A 1 88 ? 13.064 -2.815 -19.110 1.00 85.00 88 VAL A CA 1
ATOM 661 C C . VAL A 1 88 ? 14.232 -3.393 -18.306 1.00 85.00 88 VAL A C 1
ATOM 663 O O . VAL A 1 88 ? 14.239 -4.558 -17.938 1.00 85.00 88 VAL A O 1
ATOM 666 N N . GLY A 1 89 ? 15.274 -2.592 -18.057 1.00 91.19 89 GLY A N 1
ATOM 667 C CA . GLY A 1 89 ? 16.509 -3.068 -17.426 1.00 91.19 89 GLY A CA 1
ATOM 668 C C . GLY A 1 89 ? 16.427 -3.218 -15.907 1.00 91.19 89 GLY A C 1
ATOM 669 O O . GLY A 1 89 ? 17.339 -3.788 -15.322 1.00 91.19 89 GLY A O 1
ATOM 670 N N . ASN A 1 90 ? 15.368 -2.695 -15.286 1.00 92.31 90 ASN A N 1
ATOM 671 C CA . ASN A 1 90 ? 15.186 -2.682 -13.834 1.00 92.31 90 ASN A CA 1
ATOM 672 C C . ASN A 1 90 ? 13.908 -3.411 -13.405 1.00 92.31 90 ASN A C 1
ATOM 674 O O . ASN A 1 90 ? 13.509 -3.269 -12.252 1.00 92.31 90 ASN A O 1
ATOM 678 N N . ASP A 1 91 ? 13.246 -4.132 -14.307 1.00 95.69 91 ASP A N 1
ATOM 679 C CA . ASP A 1 91 ? 11.993 -4.799 -13.971 1.00 95.69 91 ASP A CA 1
ATOM 680 C C . ASP A 1 91 ? 12.243 -5.977 -13.030 1.00 95.69 91 ASP A C 1
ATOM 682 O O . ASP A 1 91 ? 13.244 -6.694 -13.134 1.00 95.69 91 ASP A O 1
ATOM 686 N N . LEU A 1 92 ? 11.316 -6.160 -12.099 1.00 96.44 92 LEU A N 1
ATOM 687 C CA . LEU A 1 92 ? 11.235 -7.319 -11.222 1.00 96.44 92 LEU A CA 1
ATOM 688 C C . LEU A 1 92 ? 10.060 -8.189 -11.669 1.00 96.44 92 LEU A C 1
ATOM 690 O O . LEU A 1 92 ? 9.183 -7.743 -12.401 1.00 96.44 92 LEU A O 1
ATOM 694 N N . GLN A 1 93 ? 10.067 -9.460 -11.275 1.00 96.12 93 GLN A N 1
ATOM 695 C CA . GLN A 1 93 ? 9.109 -10.429 -11.813 1.00 96.12 93 GLN A CA 1
ATOM 696 C C . GLN A 1 93 ? 7.837 -10.592 -10.978 1.00 96.12 93 GLN A C 1
ATOM 698 O O . GLN A 1 93 ? 6.833 -10.997 -11.546 1.00 96.12 93 GLN A O 1
ATOM 703 N N . TYR A 1 94 ? 7.890 -10.345 -9.664 1.00 97.88 94 TYR A N 1
ATOM 704 C CA . TYR A 1 94 ? 6.857 -10.840 -8.741 1.00 97.88 94 TYR A CA 1
ATOM 705 C C . TYR A 1 94 ? 6.434 -9.847 -7.657 1.00 97.88 94 TYR A C 1
ATOM 707 O O . TYR A 1 94 ? 5.577 -10.166 -6.847 1.00 97.88 94 TYR A O 1
ATOM 715 N N . CYS A 1 95 ? 6.998 -8.642 -7.601 1.00 98.44 95 CYS A N 1
ATOM 716 C CA . CYS A 1 95 ? 6.717 -7.709 -6.508 1.00 98.44 95 CYS A CA 1
ATOM 717 C C . CYS A 1 95 ? 5.256 -7.237 -6.483 1.00 98.44 95 CYS A C 1
ATOM 719 O O . CYS A 1 95 ? 4.671 -6.986 -5.430 1.00 98.44 95 CYS A O 1
ATOM 721 N N . ASP A 1 96 ? 4.665 -7.095 -7.658 1.00 98.31 96 ASP A N 1
ATOM 722 C CA . ASP A 1 96 ? 3.273 -6.737 -7.856 1.00 98.31 96 ASP A CA 1
ATOM 723 C C . ASP A 1 96 ? 2.334 -7.928 -7.521 1.00 98.31 96 ASP A C 1
ATOM 725 O O . ASP A 1 96 ? 1.244 -7.711 -6.976 1.00 98.31 96 ASP A O 1
ATOM 729 N N . ASP A 1 97 ? 2.763 -9.170 -7.766 1.00 98.38 97 ASP A N 1
ATOM 730 C CA . ASP A 1 97 ? 2.095 -10.401 -7.313 1.00 98.38 97 ASP A CA 1
ATOM 731 C C . ASP A 1 97 ? 2.181 -10.566 -5.785 1.00 98.38 97 ASP A C 1
ATOM 733 O O . ASP A 1 97 ? 1.153 -10.775 -5.143 1.00 98.38 97 ASP A O 1
ATOM 737 N N . ASP A 1 98 ? 3.350 -10.339 -5.174 1.00 98.69 98 ASP A N 1
ATOM 738 C CA . ASP A 1 98 ? 3.541 -10.360 -3.715 1.00 98.69 98 ASP A CA 1
ATOM 739 C C . ASP A 1 98 ? 2.565 -9.401 -3.011 1.00 98.69 98 ASP A C 1
ATOM 741 O O . ASP A 1 98 ? 1.971 -9.718 -1.977 1.00 98.69 98 ASP A O 1
ATOM 745 N N . ALA A 1 99 ? 2.374 -8.204 -3.579 1.00 98.69 99 ALA A N 1
ATOM 746 C CA . ALA A 1 99 ? 1.423 -7.224 -3.065 1.00 98.69 99 ALA A CA 1
ATOM 747 C C . ALA A 1 99 ? -0.032 -7.700 -3.201 1.00 98.69 99 ALA A C 1
ATOM 749 O O . ALA A 1 99 ? -0.853 -7.444 -2.315 1.00 98.69 99 ALA A O 1
ATOM 750 N N . GLN A 1 100 ? -0.366 -8.408 -4.281 1.00 98.62 100 GLN A N 1
ATOM 751 C CA . GLN A 1 100 ? -1.694 -8.992 -4.457 1.00 98.62 100 GLN A CA 1
ATOM 752 C C . GLN A 1 100 ? -1.948 -10.132 -3.459 1.00 98.62 100 GLN A C 1
ATOM 754 O O . GLN A 1 100 ? -3.039 -10.211 -2.887 1.00 98.62 100 GLN A O 1
ATOM 759 N N . ASP A 1 101 ? -0.949 -10.971 -3.204 1.00 98.62 101 ASP A N 1
ATOM 760 C CA . ASP A 1 101 ? -1.031 -12.057 -2.228 1.00 98.62 101 ASP A CA 1
ATOM 761 C C . ASP A 1 101 ? -1.166 -11.524 -0.803 1.00 98.62 101 ASP A C 1
ATOM 763 O O . ASP A 1 101 ? -2.027 -11.988 -0.051 1.00 98.62 101 ASP A O 1
ATOM 767 N N . MET A 1 102 ? -0.406 -10.483 -0.449 1.00 98.62 102 MET A N 1
ATOM 768 C CA . MET A 1 102 ? -0.559 -9.803 0.837 1.00 98.62 102 MET A CA 1
ATOM 769 C C . MET A 1 102 ? -1.958 -9.194 0.988 1.00 98.62 102 MET A C 1
ATOM 771 O O . MET A 1 102 ? -2.583 -9.344 2.035 1.00 98.62 102 MET A O 1
ATOM 775 N N . TYR A 1 103 ? -2.491 -8.554 -0.057 1.00 98.56 103 TYR A N 1
ATOM 776 C CA . TYR A 1 103 ? -3.859 -8.028 -0.045 1.00 98.56 103 TYR A CA 1
ATOM 777 C C . TYR A 1 103 ? -4.884 -9.132 0.247 1.00 98.56 103 TYR A C 1
ATOM 779 O O . TYR A 1 103 ? -5.691 -9.000 1.168 1.00 98.56 103 TYR A O 1
ATOM 787 N N . ASN A 1 104 ? -4.809 -10.248 -0.480 1.00 98.12 104 ASN A N 1
ATOM 788 C CA . ASN A 1 104 ? -5.707 -11.390 -0.300 1.00 98.12 104 ASN A CA 1
ATOM 789 C C . ASN A 1 104 ? -5.582 -12.002 1.104 1.00 98.12 104 ASN A C 1
ATOM 791 O O . ASN A 1 104 ? -6.587 -12.341 1.734 1.00 98.12 104 ASN A O 1
ATOM 795 N N . TYR A 1 105 ? -4.354 -12.109 1.610 1.00 97.88 105 TYR A N 1
ATOM 796 C CA . TYR A 1 105 ? -4.075 -12.596 2.955 1.00 97.88 105 TYR A CA 1
ATOM 797 C C . TYR A 1 105 ? -4.690 -11.691 4.028 1.00 97.88 105 TYR A C 1
ATOM 799 O O . TYR A 1 105 ? -5.353 -12.192 4.937 1.00 97.88 105 TYR A O 1
ATOM 807 N N . LEU A 1 106 ? -4.542 -10.367 3.915 1.00 96.44 106 LEU A N 1
ATOM 808 C CA . LEU A 1 106 ? -5.117 -9.432 4.884 1.00 96.44 106 LEU A CA 1
ATOM 809 C C . LEU A 1 106 ? -6.651 -9.439 4.860 1.00 96.44 106 LEU A C 1
ATOM 811 O O . LEU A 1 106 ? -7.266 -9.410 5.927 1.00 96.44 106 LEU A O 1
ATOM 815 N N . LEU A 1 107 ? -7.281 -9.572 3.687 1.00 95.31 107 LEU A N 1
ATOM 816 C CA . LEU A 1 107 ? -8.733 -9.780 3.606 1.00 95.31 107 LEU A CA 1
ATOM 817 C C . LEU A 1 107 ? -9.163 -11.035 4.377 1.00 95.31 107 LEU A C 1
ATOM 819 O O . LEU A 1 107 ? -10.098 -10.984 5.177 1.00 95.31 107 LEU A O 1
ATOM 823 N N . ALA A 1 108 ? -8.447 -12.150 4.201 1.00 93.25 108 ALA A N 1
ATOM 824 C CA . ALA A 1 108 ? -8.708 -13.385 4.943 1.00 93.25 108 ALA A CA 1
ATOM 825 C C . ALA A 1 108 ? -8.468 -13.241 6.460 1.00 93.25 108 ALA A C 1
ATOM 827 O O . ALA A 1 108 ? -9.036 -13.993 7.249 1.00 93.25 108 ALA A O 1
ATOM 828 N N . LYS A 1 109 ? -7.659 -12.259 6.875 1.00 91.88 109 LYS A N 1
ATOM 829 C CA . LYS A 1 109 ? -7.385 -11.900 8.276 1.00 91.88 109 LYS A CA 1
ATOM 830 C C . LYS A 1 109 ? -8.333 -10.848 8.855 1.00 91.88 109 LYS A C 1
ATOM 832 O O . LYS A 1 109 ? -8.094 -10.348 9.958 1.00 91.88 109 LYS A O 1
ATOM 837 N N . GLY A 1 110 ? -9.405 -10.526 8.134 1.00 91.50 110 GLY A N 1
ATOM 838 C CA . GLY A 1 110 ? -10.450 -9.622 8.603 1.00 91.50 110 GLY A CA 1
ATOM 839 C C . GLY A 1 110 ? -10.123 -8.141 8.431 1.00 91.50 110 GLY A C 1
ATOM 840 O O . GLY A 1 110 ? -10.755 -7.316 9.085 1.00 91.50 110 GLY A O 1
ATOM 841 N N . TYR A 1 111 ? -9.159 -7.776 7.580 1.00 95.06 111 TYR A N 1
ATOM 842 C CA . TYR A 1 111 ? -8.996 -6.380 7.178 1.00 95.06 111 TYR A CA 1
ATOM 843 C C . TYR A 1 111 ? -10.139 -5.995 6.228 1.00 95.06 111 TYR A C 1
ATOM 845 O O . TYR A 1 111 ? -10.299 -6.647 5.192 1.00 95.06 111 TYR A O 1
ATOM 853 N N . PRO A 1 112 ? -10.917 -4.939 6.524 1.00 95.19 112 PRO A N 1
ATOM 854 C CA . PRO A 1 112 ? -11.910 -4.431 5.585 1.00 95.19 112 PRO A CA 1
ATOM 855 C C . PRO A 1 112 ? -11.225 -3.937 4.309 1.00 95.19 112 PRO A C 1
ATOM 857 O O . PRO A 1 112 ? -10.208 -3.245 4.378 1.00 95.19 112 PRO A O 1
ATOM 860 N N . ALA A 1 113 ? -11.772 -4.264 3.137 1.00 96.62 113 ALA A N 1
ATOM 861 C CA . ALA A 1 113 ? -11.167 -3.898 1.855 1.00 96.62 113 ALA A CA 1
ATOM 862 C C . ALA A 1 113 ? -11.020 -2.373 1.694 1.00 96.62 113 ALA A C 1
ATOM 864 O O . ALA A 1 113 ? -10.044 -1.896 1.114 1.00 96.62 113 ALA A O 1
ATOM 865 N N . GLU A 1 114 ? -11.962 -1.605 2.240 1.00 96.81 114 GLU A N 1
ATOM 866 C CA . GLU A 1 114 ? -11.957 -0.142 2.285 1.00 96.81 114 GLU A CA 1
ATOM 867 C C . GLU A 1 114 ? -10.818 0.448 3.135 1.00 96.81 114 GLU A C 1
ATOM 869 O O . GLU A 1 114 ? -10.386 1.577 2.882 1.00 96.81 114 GLU A O 1
ATOM 874 N N . ASN A 1 115 ? -10.286 -0.335 4.077 1.00 97.75 115 ASN A N 1
ATOM 875 C CA . ASN A 1 115 ? -9.186 0.042 4.963 1.00 97.75 115 ASN A CA 1
ATOM 876 C C . ASN A 1 115 ? -7.816 -0.388 4.420 1.00 97.75 115 ASN A C 1
ATOM 878 O O . ASN A 1 115 ? -6.805 -0.271 5.119 1.00 97.75 115 ASN A O 1
ATOM 882 N N . ILE A 1 116 ? -7.752 -0.858 3.171 1.00 98.56 116 ILE A N 1
ATOM 883 C CA . ILE A 1 116 ? -6.507 -1.248 2.511 1.00 98.56 116 ILE A CA 1
ATOM 884 C C . ILE A 1 116 ? -6.262 -0.359 1.288 1.00 98.56 116 ILE A C 1
ATOM 886 O O . ILE A 1 116 ? -7.101 -0.242 0.393 1.00 98.56 116 ILE A O 1
ATOM 890 N N . LYS A 1 117 ? -5.069 0.237 1.194 1.00 98.69 117 LYS A N 1
ATOM 891 C CA . LYS A 1 117 ? -4.562 0.818 -0.060 1.00 98.69 117 LYS A CA 1
ATOM 892 C C . LYS A 1 117 ? -3.593 -0.151 -0.710 1.00 98.69 117 LYS A C 1
ATOM 894 O O . LYS A 1 117 ? -2.526 -0.396 -0.164 1.00 98.69 117 LYS A O 1
ATOM 899 N N . LEU A 1 118 ? -3.953 -0.648 -1.889 1.00 98.81 118 LEU A N 1
ATOM 900 C CA . LEU A 1 118 ? -3.081 -1.446 -2.747 1.00 98.81 118 LEU A CA 1
ATOM 901 C C . LEU A 1 118 ? -2.560 -0.577 -3.896 1.00 98.81 118 LEU A C 1
ATOM 903 O O . LEU A 1 118 ? -3.347 -0.043 -4.679 1.00 98.81 118 LEU A O 1
ATOM 907 N N . LEU A 1 119 ? -1.241 -0.428 -3.990 1.00 98.81 119 LEU A N 1
ATOM 908 C CA . LEU A 1 119 ? -0.557 0.315 -5.047 1.00 98.81 119 LEU A CA 1
ATOM 909 C C . LEU A 1 119 ? 0.392 -0.625 -5.794 1.00 98.81 119 LEU A C 1
ATOM 911 O O . LEU A 1 119 ? 1.378 -1.092 -5.229 1.00 98.81 119 LEU A O 1
ATOM 915 N N . LYS A 1 120 ? 0.106 -0.870 -7.074 1.00 98.56 120 LYS A N 1
ATOM 916 C CA . LYS A 1 120 ? 0.920 -1.721 -7.951 1.00 98.56 120 LYS A CA 1
ATOM 917 C C . LYS A 1 120 ? 1.558 -0.932 -9.097 1.00 98.56 120 LYS A C 1
ATOM 919 O O . LYS A 1 120 ? 0.898 -0.071 -9.694 1.00 98.56 120 LYS A O 1
ATOM 924 N N . ASP A 1 121 ? 2.814 -1.215 -9.420 1.00 98.06 121 ASP A N 1
ATOM 925 C CA . ASP A 1 121 ? 3.510 -0.743 -10.627 1.00 98.06 121 ASP A CA 1
ATOM 926 C C . ASP A 1 121 ? 3.349 0.766 -10.891 1.00 98.06 121 ASP A C 1
ATOM 928 O O . ASP A 1 121 ? 3.623 1.612 -10.039 1.00 98.06 121 ASP A O 1
ATOM 932 N N . LYS A 1 122 ? 2.827 1.136 -12.069 1.00 96.44 122 LYS A N 1
ATOM 933 C CA . LYS A 1 122 ? 2.601 2.520 -12.511 1.00 96.44 122 LYS A CA 1
ATOM 934 C C . LYS A 1 122 ? 1.681 3.329 -11.589 1.00 96.44 122 LYS A C 1
ATOM 936 O O . LYS A 1 122 ? 1.686 4.564 -11.674 1.00 96.44 122 LYS A O 1
ATOM 941 N N . SER A 1 123 ? 0.884 2.677 -10.737 1.00 97.38 123 SER A N 1
ATOM 942 C CA . SER A 1 123 ? 0.070 3.352 -9.717 1.00 97.38 123 SER A CA 1
ATOM 943 C C . SER A 1 123 ? 0.861 3.682 -8.444 1.00 97.38 123 SER A C 1
ATOM 945 O O . SER A 1 123 ? 0.555 4.679 -7.789 1.00 97.38 123 SER A O 1
ATOM 947 N N . ALA A 1 124 ? 1.935 2.944 -8.149 1.00 97.50 124 ALA A N 1
ATOM 948 C CA . ALA A 1 124 ? 2.826 3.132 -7.003 1.00 97.50 124 ALA A CA 1
ATOM 949 C C . ALA A 1 124 ? 3.848 4.264 -7.227 1.00 97.50 124 ALA A C 1
ATOM 951 O O . ALA A 1 124 ? 5.052 4.134 -7.010 1.00 97.50 124 ALA A O 1
ATOM 952 N N . LYS A 1 125 ? 3.363 5.427 -7.669 1.00 96.81 125 LYS A N 1
ATOM 953 C CA . LYS A 1 125 ? 4.183 6.640 -7.785 1.00 96.81 125 LYS A CA 1
ATOM 954 C C . LYS A 1 125 ? 4.597 7.113 -6.395 1.00 96.81 125 LYS A C 1
ATOM 956 O O . LYS A 1 125 ? 3.813 7.015 -5.458 1.00 96.81 125 LYS A O 1
ATOM 961 N N . SER A 1 126 ? 5.763 7.753 -6.291 1.00 95.81 126 SER A N 1
ATOM 962 C CA . SER A 1 126 ? 6.239 8.348 -5.030 1.00 95.81 126 SER A CA 1
ATOM 963 C C . SER A 1 126 ? 5.172 9.223 -4.352 1.00 95.81 126 SER A C 1
ATOM 965 O O . SER A 1 126 ? 4.914 9.063 -3.163 1.00 95.81 126 SER A O 1
ATOM 967 N N . THR A 1 127 ? 4.467 10.068 -5.112 1.00 97.62 127 THR A N 1
ATOM 968 C CA . THR A 1 127 ? 3.377 10.892 -4.571 1.00 97.62 127 THR A CA 1
ATOM 969 C C . THR A 1 127 ? 2.198 10.065 -4.062 1.00 97.62 127 THR A C 1
ATOM 971 O O . THR A 1 127 ? 1.659 10.381 -3.010 1.00 97.62 127 THR A O 1
ATOM 974 N N . ALA A 1 128 ? 1.818 8.991 -4.759 1.00 98.06 128 ALA A N 1
ATOM 975 C CA . ALA A 1 128 ? 0.733 8.108 -4.338 1.00 98.06 128 ALA A CA 1
ATOM 976 C C . ALA A 1 128 ? 1.092 7.329 -3.065 1.00 98.06 128 ALA A C 1
ATOM 978 O O . ALA A 1 128 ? 0.257 7.220 -2.172 1.00 98.06 128 ALA A O 1
ATOM 979 N N . ILE A 1 129 ? 2.338 6.853 -2.952 1.00 98.25 129 ILE A N 1
ATOM 980 C CA . ILE A 1 129 ? 2.846 6.169 -1.754 1.00 98.25 129 ILE A CA 1
ATOM 981 C C . ILE A 1 129 ? 2.825 7.117 -0.553 1.00 98.25 129 ILE A C 1
ATOM 983 O O . ILE A 1 129 ? 2.268 6.774 0.486 1.00 98.25 129 ILE A O 1
ATOM 987 N N . VAL A 1 130 ? 3.357 8.334 -0.700 1.00 98.25 130 VAL A N 1
ATOM 988 C CA . VAL A 1 130 ? 3.337 9.341 0.375 1.00 98.25 130 VAL A CA 1
ATOM 989 C C . VAL A 1 130 ? 1.901 9.700 0.763 1.00 98.25 130 VAL A C 1
ATOM 991 O O . VAL A 1 130 ? 1.579 9.752 1.947 1.00 98.25 130 VAL A O 1
ATOM 994 N N . SER A 1 131 ? 1.005 9.890 -0.210 1.00 98.38 131 SER A N 1
ATOM 995 C CA . SER A 1 131 ? -0.413 10.129 0.072 1.00 98.38 131 SER A CA 1
ATOM 996 C C . SER A 1 131 ? -1.078 8.955 0.793 1.00 98.38 131 SER A C 1
ATOM 998 O O . SER A 1 131 ? -1.890 9.195 1.680 1.00 98.38 131 SER A O 1
ATOM 1000 N N . ALA A 1 132 ? -0.738 7.709 0.454 1.00 98.44 132 ALA A N 1
ATOM 1001 C CA . ALA A 1 132 ? -1.261 6.525 1.131 1.00 98.44 132 ALA A CA 1
ATOM 1002 C C . ALA A 1 132 ? -0.754 6.423 2.577 1.00 98.44 132 ALA A C 1
ATOM 1004 O O . ALA A 1 132 ? -1.544 6.126 3.466 1.00 98.44 132 ALA A O 1
ATOM 1005 N N . ILE A 1 133 ? 0.518 6.738 2.835 1.00 97.69 133 ILE A N 1
ATOM 1006 C CA . ILE A 1 133 ? 1.080 6.778 4.196 1.00 97.69 133 ILE A CA 1
ATOM 1007 C C . ILE A 1 133 ? 0.409 7.877 5.032 1.00 97.69 133 ILE A C 1
ATOM 1009 O O . ILE A 1 133 ? 0.002 7.628 6.164 1.00 97.69 133 ILE A O 1
ATOM 1013 N N . ASN A 1 134 ? 0.223 9.075 4.471 1.00 97.12 134 ASN A N 1
ATOM 1014 C CA . ASN A 1 134 ? -0.466 10.166 5.169 1.00 97.12 134 ASN A CA 1
ATOM 1015 C C . ASN A 1 134 ? -1.939 9.829 5.437 1.00 97.12 134 ASN A C 1
ATOM 1017 O O . ASN A 1 134 ? -2.453 10.093 6.521 1.00 97.12 134 ASN A O 1
ATOM 1021 N N . TRP A 1 135 ? -2.615 9.222 4.457 1.00 97.69 135 TRP A N 1
ATOM 1022 C CA . TRP A 1 135 ? -3.964 8.699 4.641 1.00 97.69 135 TRP A CA 1
ATOM 1023 C C . TRP A 1 135 ? -3.991 7.692 5.791 1.00 97.69 135 TRP A C 1
ATOM 1025 O O . TRP A 1 135 ? -4.791 7.871 6.700 1.00 97.69 135 TRP A O 1
ATOM 1035 N N . LEU A 1 136 ? -3.079 6.719 5.818 1.00 96.94 136 LEU A N 1
ATOM 1036 C CA . LEU A 1 136 ? -3.001 5.710 6.873 1.00 96.94 136 LEU A CA 1
ATOM 1037 C C . LEU A 1 136 ? -2.883 6.348 8.264 1.00 96.94 136 LEU A C 1
ATOM 1039 O O . LEU A 1 136 ? -3.683 6.032 9.141 1.00 96.94 136 LEU A O 1
ATOM 1043 N N . GLY A 1 137 ? -1.970 7.311 8.431 1.00 94.56 137 GLY A N 1
ATOM 1044 C CA . GLY A 1 137 ? -1.803 8.056 9.686 1.00 94.56 137 GLY A CA 1
ATOM 1045 C C . GLY A 1 137 ? -3.048 8.844 10.113 1.00 94.56 137 GLY A C 1
ATOM 1046 O O . GLY A 1 137 ? -3.307 8.982 11.306 1.00 94.56 137 GLY A O 1
ATOM 1047 N N . SER A 1 138 ? -3.863 9.315 9.162 1.00 95.62 138 SER A N 1
ATOM 1048 C CA . SER A 1 138 ? -5.132 10.002 9.458 1.00 95.62 138 SER A CA 1
ATOM 1049 C C . SER A 1 138 ? -6.282 9.066 9.853 1.00 95.62 138 SER A C 1
ATOM 1051 O O . SER A 1 138 ? -7.294 9.541 10.361 1.00 95.62 138 SER A O 1
ATOM 1053 N N . GLN A 1 139 ? -6.165 7.763 9.572 1.00 94.38 139 GLN A N 1
ATOM 1054 C CA . GLN A 1 139 ? -7.220 6.777 9.831 1.00 94.38 139 GLN A CA 1
ATOM 1055 C C . GLN A 1 139 ? -6.974 5.955 11.102 1.00 94.38 139 GLN A C 1
ATOM 1057 O O . GLN A 1 139 ? -7.922 5.603 11.808 1.00 94.38 139 GLN A O 1
ATOM 1062 N N . GLU A 1 140 ? -5.714 5.629 11.392 1.00 93.31 140 GLU A N 1
ATOM 1063 C CA . GLU A 1 140 ? -5.363 4.801 12.545 1.00 93.31 140 GLU A CA 1
ATOM 1064 C C . GLU A 1 140 ? -5.464 5.551 13.884 1.00 93.31 140 GLU A C 1
ATOM 1066 O O . GLU A 1 140 ? -5.435 6.788 13.954 1.00 93.31 140 GLU A O 1
ATOM 1071 N N . ASN A 1 141 ? -5.585 4.775 14.960 1.00 87.69 141 ASN A N 1
ATOM 1072 C CA . ASN A 1 141 ? -5.496 5.255 16.333 1.00 87.69 141 ASN A CA 1
ATOM 1073 C C . ASN A 1 141 ? -4.733 4.261 17.232 1.00 87.69 141 ASN A C 1
ATOM 1075 O O . ASN A 1 141 ? -4.298 3.203 16.792 1.00 87.69 141 ASN A O 1
ATOM 1079 N N . GLU A 1 142 ? -4.634 4.566 18.528 1.00 86.56 142 GLU A N 1
ATOM 1080 C CA . GLU A 1 142 ? -3.880 3.781 19.522 1.00 86.56 142 GLU A CA 1
ATOM 1081 C C . 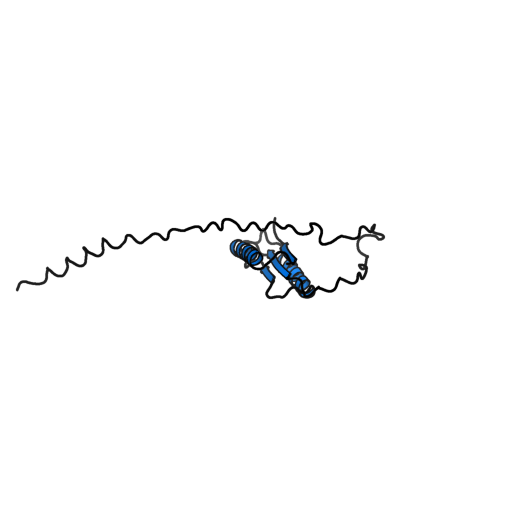GLU A 1 142 ? -4.293 2.301 19.644 1.00 86.56 142 GLU A C 1
ATOM 1083 O O . GLU A 1 142 ? -3.528 1.491 20.163 1.00 86.56 142 GLU A O 1
ATOM 1088 N N . THR A 1 143 ? -5.491 1.938 19.177 1.00 85.38 143 THR A N 1
ATOM 1089 C CA . THR A 1 143 ? -6.012 0.559 19.193 1.00 85.38 143 THR A CA 1
ATOM 1090 C C . THR A 1 143 ? -5.922 -0.137 17.834 1.00 85.38 143 THR A C 1
ATOM 1092 O O . THR A 1 143 ? -6.359 -1.280 17.691 1.00 85.38 143 THR A O 1
ATOM 1095 N N . SER A 1 144 ? -5.387 0.544 16.818 1.00 91.25 144 SER A N 1
ATOM 1096 C CA . SER A 1 144 ? -5.316 0.025 15.460 1.00 91.25 144 SER A CA 1
ATOM 1097 C C . SER A 1 144 ? -4.217 -1.015 15.273 1.00 91.25 144 SER A C 1
ATOM 1099 O O . SER A 1 144 ? -3.084 -0.844 15.718 1.00 91.25 144 SER A O 1
ATOM 1101 N N . GLU A 1 145 ? -4.532 -2.055 14.503 1.00 93.56 145 GLU A N 1
ATOM 1102 C CA . GLU A 1 145 ? -3.530 -2.936 13.905 1.00 93.56 145 GLU A CA 1
ATOM 1103 C C . GLU A 1 145 ? -3.196 -2.400 12.509 1.00 93.56 145 GLU A C 1
ATOM 1105 O O . GLU A 1 145 ? -4.055 -2.352 11.624 1.00 93.56 145 GLU A O 1
ATOM 1110 N N . VAL A 1 146 ? -1.950 -1.971 12.313 1.00 95.44 146 VAL A N 1
ATOM 1111 C CA . VAL A 1 146 ? -1.506 -1.326 11.074 1.00 95.44 146 VAL A CA 1
ATOM 1112 C C . VAL A 1 146 ? -0.466 -2.185 10.366 1.00 95.44 146 VAL A C 1
ATOM 1114 O O . VAL A 1 146 ? 0.549 -2.549 10.958 1.00 95.44 146 VAL A O 1
ATOM 1117 N N . VAL A 1 147 ? -0.689 -2.461 9.079 1.00 97.75 147 VAL A N 1
ATOM 1118 C CA . VAL A 1 147 ? 0.277 -3.151 8.213 1.00 97.75 147 VAL A CA 1
ATOM 1119 C C . VAL A 1 147 ? 0.783 -2.207 7.130 1.00 97.75 147 VAL A C 1
ATOM 1121 O O . VAL A 1 147 ? 0.015 -1.640 6.355 1.00 97.75 147 VAL A O 1
ATOM 1124 N N . PHE A 1 148 ? 2.102 -2.078 7.043 1.00 98.00 148 PHE A N 1
ATOM 1125 C CA . PHE A 1 148 ? 2.775 -1.483 5.897 1.00 98.00 148 PHE A CA 1
ATOM 1126 C C . PHE A 1 148 ? 3.585 -2.571 5.194 1.00 98.00 148 PHE A C 1
ATOM 1128 O O . PHE A 1 148 ? 4.468 -3.174 5.803 1.00 98.00 148 PHE A O 1
ATOM 1135 N N . PHE A 1 149 ? 3.281 -2.825 3.924 1.00 98.69 149 PHE A N 1
ATOM 1136 C CA . PHE A 1 149 ? 3.956 -3.829 3.108 1.00 98.69 149 PHE A CA 1
ATOM 1137 C C . PHE A 1 149 ? 4.536 -3.192 1.847 1.00 98.69 149 PHE A C 1
ATOM 1139 O O . PHE A 1 149 ? 3.855 -2.433 1.156 1.00 98.69 149 PHE A O 1
ATOM 1146 N N . TYR A 1 150 ? 5.783 -3.533 1.535 1.00 98.62 150 TYR A N 1
ATOM 1147 C CA . TYR A 1 150 ? 6.481 -3.088 0.336 1.00 98.62 150 TYR A CA 1
ATOM 1148 C C . TYR A 1 150 ? 7.284 -4.248 -0.260 1.00 98.62 150 TYR A C 1
ATOM 1150 O O . TYR A 1 150 ? 8.110 -4.837 0.438 1.00 98.62 150 TYR A O 1
ATOM 1158 N N . SER A 1 151 ? 7.068 -4.533 -1.545 1.00 98.56 151 SER A N 1
ATOM 1159 C CA . SER A 1 151 ? 7.922 -5.394 -2.370 1.00 98.56 151 SER A CA 1
ATOM 1160 C C . SER A 1 151 ? 8.406 -4.599 -3.591 1.00 98.56 151 SER A C 1
ATOM 1162 O O . SER A 1 151 ? 7.607 -3.984 -4.304 1.00 98.56 151 SER A O 1
ATOM 1164 N N . GLY A 1 152 ? 9.722 -4.557 -3.805 1.00 97.50 152 GLY A N 1
ATOM 1165 C CA . GLY A 1 152 ? 10.372 -3.783 -4.867 1.00 97.50 152 GLY A CA 1
ATOM 1166 C C . GLY A 1 152 ? 11.868 -3.572 -4.605 1.00 97.50 152 GLY A C 1
ATOM 1167 O O . GLY A 1 152 ? 12.425 -4.124 -3.657 1.00 97.50 152 GLY A O 1
ATOM 1168 N N . HIS A 1 153 ? 12.520 -2.735 -5.417 1.00 95.06 153 HIS A N 1
ATOM 1169 C CA . HIS A 1 153 ? 13.897 -2.265 -5.187 1.00 95.06 153 HIS A CA 1
ATOM 1170 C C . HIS A 1 153 ? 14.033 -1.510 -3.858 1.00 95.06 153 HIS A C 1
ATOM 1172 O O . HIS A 1 153 ? 13.106 -0.799 -3.456 1.00 95.06 153 HIS A O 1
ATOM 1178 N N . GLY A 1 154 ? 15.200 -1.630 -3.216 1.00 88.25 154 GLY A N 1
ATOM 1179 C CA . GLY A 1 154 ? 15.550 -0.993 -1.938 1.00 88.25 154 GLY A CA 1
ATOM 1180 C C . GLY A 1 154 ? 16.874 -0.243 -1.972 1.00 88.25 154 GLY A C 1
ATOM 1181 O O . GLY A 1 154 ? 17.658 -0.459 -2.923 1.00 88.25 154 GLY A O 1
#

Foldseek 3Di:
DDDDPPPPPPVVVVVVPPPPPPDPPPPPPPVPDDPPDQPDDPDPDDDPPDDDPDDPDPDPDPPPVPPQQDLPAAEAEEFEFAQADPDPPFGHDCRLVVSVVVLVVVVVNVHDNVRYHRAYHPRPDPVNSVVRVVVNSVRDDNRHDYYYYGDGDD

Secondary structure (DSSP, 8-state):
---SSSSSSSTTTSTTSS---------------------S-S-S-----PPP-S-TT--------PPPP-TTSEEEEEEEE----SSSTT--SSHHHHHHHHHHHHHHTT--GGGEEEEEGGG--HHHHHHHHHHHHHH--TTEEEEEEEES--

Sequence (154 aa):
MKNNYLKISICVGIAALMILSALPTLTANTSSDETKVYTGPKEVYKIPKGKPSSPPGLDKPPKDEEPEADPTINKWAVIIGISDYRGVGNDLQYCDDDAQDMYNYLLAKGYPAENIKLLKDKSAKSTAIVSAINWLGSQENETSEVVFFYSGHG

Radius of gyration: 28.61 Å; chains: 1; bounding box: 34×100×60 Å

pLDDT: mean 75.12, std 22.91, range [38.47, 98.88]